Protein AF-A0A940QF67-F1 (afdb_monomer_lite)

pLDDT: mean 87.56, std 13.09, range [29.39, 97.88]

Sequence (108 aa):
AKMEVETRPISAYVARKCGYRFDNRKAVYGEEGSYCWDAVAAAYLLYPELFEDHWTACDISEEHLQDGSLMPCEQGTTLLNLPQAKDAAAFRQNLYESWLALDFAVKE

Structure (mmCIF, N/CA/C/O backbone):
data_AF-A0A940QF67-F1
#
_entry.id   AF-A0A940QF67-F1
#
loop_
_atom_site.group_PDB
_atom_site.id
_atom_site.type_symbol
_atom_site.label_atom_id
_atom_site.label_alt_id
_atom_site.label_comp_id
_atom_site.label_asym_id
_atom_site.label_entity_id
_atom_site.label_seq_id
_atom_site.pdbx_PDB_ins_code
_atom_site.Cartn_x
_atom_site.Cartn_y
_atom_site.Cartn_z
_atom_site.occupancy
_atom_site.B_iso_or_equiv
_atom_site.auth_seq_id
_atom_site.auth_comp_id
_atom_site.auth_asym_id
_atom_site.auth_atom_id
_atom_site.pdbx_PDB_model_num
ATOM 1 N N . ALA A 1 1 ? 22.075 2.684 -6.564 1.00 35.00 1 ALA A N 1
ATOM 2 C CA . ALA A 1 1 ? 22.182 1.877 -7.794 1.00 35.00 1 ALA A CA 1
ATOM 3 C C . ALA A 1 1 ? 21.438 2.615 -8.897 1.00 35.00 1 ALA A C 1
ATOM 5 O O . ALA A 1 1 ? 20.335 3.077 -8.637 1.00 35.00 1 ALA A O 1
ATOM 6 N N . LYS A 1 2 ? 22.047 2.823 -10.072 1.00 29.39 2 LYS A N 1
ATOM 7 C CA . LYS A 1 2 ? 21.311 3.357 -11.226 1.00 29.39 2 LYS A CA 1
ATOM 8 C C . LYS A 1 2 ? 20.299 2.288 -11.625 1.00 29.39 2 LYS A C 1
ATOM 10 O O . LYS A 1 2 ? 20.709 1.174 -11.921 1.00 29.39 2 LYS A O 1
ATOM 15 N N . MET A 1 3 ? 19.015 2.613 -11.538 1.00 37.00 3 MET A N 1
ATOM 16 C CA . MET A 1 3 ? 17.939 1.758 -12.023 1.00 37.00 3 MET A CA 1
ATOM 17 C C . MET A 1 3 ? 18.203 1.545 -13.517 1.00 37.00 3 MET A C 1
ATOM 19 O O . MET A 1 3 ? 18.162 2.510 -14.284 1.00 37.00 3 MET A O 1
ATOM 23 N N . GLU A 1 4 ? 18.600 0.335 -13.916 1.00 43.16 4 GLU A N 1
ATOM 24 C CA . GLU A 1 4 ? 18.605 -0.031 -15.330 1.00 43.16 4 GLU A CA 1
ATOM 25 C C . GLU A 1 4 ? 17.184 0.215 -15.827 1.00 43.16 4 GLU A C 1
ATOM 27 O O . GLU A 1 4 ? 16.224 -0.312 -15.264 1.00 43.16 4 GLU A O 1
ATOM 32 N N . VAL A 1 5 ? 17.032 1.116 -16.797 1.00 51.75 5 VAL A N 1
ATOM 33 C CA . VAL A 1 5 ? 15.721 1.404 -17.371 1.00 51.75 5 VAL A CA 1
ATOM 34 C C . VAL A 1 5 ? 15.324 0.159 -18.146 1.00 51.75 5 VAL A C 1
ATOM 36 O O . VAL A 1 5 ? 15.752 -0.048 -19.280 1.00 51.75 5 VAL A O 1
ATOM 39 N N . GLU A 1 6 ? 14.557 -0.699 -17.486 1.00 55.78 6 GLU A N 1
ATOM 40 C CA . GLU A 1 6 ? 13.965 -1.881 -18.080 1.00 55.78 6 GLU A CA 1
ATOM 41 C C . GLU A 1 6 ? 13.169 -1.440 -19.314 1.00 55.78 6 GLU A C 1
ATOM 43 O O . GLU A 1 6 ? 12.257 -0.616 -19.232 1.00 55.78 6 GLU A O 1
ATOM 48 N N . THR A 1 7 ? 13.549 -1.949 -20.484 1.00 67.75 7 THR A N 1
ATOM 49 C CA . THR A 1 7 ? 13.110 -1.463 -21.804 1.00 67.75 7 THR A CA 1
ATOM 50 C C . THR A 1 7 ? 11.668 -1.834 -22.157 1.00 67.75 7 THR A C 1
ATOM 52 O O . THR A 1 7 ? 11.232 -1.638 -23.293 1.00 67.75 7 THR A O 1
ATOM 55 N N . ARG A 1 8 ? 10.905 -2.379 -21.203 1.00 79.75 8 ARG A N 1
ATOM 56 C CA . ARG A 1 8 ? 9.519 -2.789 -21.427 1.00 79.75 8 ARG A CA 1
ATOM 57 C C . ARG A 1 8 ? 8.613 -1.553 -21.529 1.00 79.75 8 ARG A C 1
ATOM 59 O O . ARG A 1 8 ? 8.722 -0.648 -20.695 1.00 79.75 8 ARG A O 1
ATOM 66 N N . PRO A 1 9 ? 7.674 -1.510 -22.495 1.00 88.69 9 PRO A N 1
ATOM 67 C CA . PRO A 1 9 ? 6.801 -0.352 -22.684 1.00 88.69 9 PRO A CA 1
ATOM 68 C C . PRO A 1 9 ? 5.986 0.020 -21.437 1.00 88.69 9 PRO A C 1
ATOM 70 O O . PRO A 1 9 ? 5.784 1.206 -21.170 1.00 88.69 9 PRO A O 1
ATOM 73 N N . ILE A 1 10 ? 5.569 -0.968 -20.634 1.00 90.12 10 ILE A N 1
ATOM 74 C CA . ILE A 1 10 ? 4.863 -0.720 -19.370 1.00 90.12 10 ILE A CA 1
ATOM 75 C C . ILE A 1 10 ? 5.746 -0.019 -18.329 1.00 90.12 10 ILE A C 1
ATOM 77 O O . ILE A 1 10 ? 5.289 0.927 -17.690 1.00 90.12 10 ILE A O 1
ATOM 81 N N . SER A 1 11 ? 7.019 -0.404 -18.201 1.00 88.00 11 SER A N 1
ATOM 82 C CA . SER A 1 11 ? 7.963 0.217 -17.262 1.00 88.00 11 SER A CA 1
ATOM 83 C C . SER A 1 11 ? 8.168 1.692 -17.605 1.00 88.00 11 SER A C 1
ATOM 85 O O . SER A 1 11 ? 8.052 2.561 -16.738 1.00 88.00 11 SER A O 1
ATOM 87 N N . ALA A 1 12 ? 8.367 1.994 -18.892 1.00 88.44 12 ALA A N 1
ATOM 88 C CA . ALA A 1 12 ? 8.465 3.366 -19.384 1.00 88.44 12 ALA A CA 1
ATOM 89 C C . ALA A 1 12 ? 7.161 4.155 -19.172 1.00 88.44 12 ALA A C 1
ATOM 91 O O . ALA A 1 12 ? 7.194 5.326 -18.786 1.00 88.44 12 ALA A O 1
ATOM 92 N N . TYR A 1 13 ? 6.004 3.521 -19.386 1.00 89.94 13 TYR A N 1
ATOM 93 C CA . TYR A 1 13 ? 4.702 4.141 -19.159 1.00 89.94 13 TYR A CA 1
ATOM 94 C C . TYR A 1 13 ? 4.499 4.525 -17.688 1.00 89.94 13 TYR A C 1
ATOM 96 O O . TYR A 1 13 ? 4.160 5.678 -17.405 1.00 89.94 13 TYR A O 1
ATOM 104 N N . VAL A 1 14 ? 4.746 3.597 -16.759 1.00 89.38 14 VAL A N 1
ATOM 105 C CA . VAL A 1 14 ? 4.627 3.838 -15.314 1.00 89.38 14 VAL A CA 1
ATOM 106 C C . VAL A 1 14 ? 5.621 4.908 -14.869 1.00 89.38 14 VAL A C 1
ATOM 108 O O . VAL A 1 14 ? 5.219 5.856 -14.195 1.00 89.38 14 VAL A O 1
ATOM 111 N N . ALA A 1 15 ? 6.882 4.838 -15.306 1.00 89.38 15 ALA A N 1
ATOM 112 C CA . ALA A 1 15 ? 7.884 5.858 -14.999 1.00 89.38 15 ALA A CA 1
ATOM 113 C C . ALA A 1 15 ? 7.458 7.249 -15.499 1.00 89.38 15 ALA A C 1
ATOM 115 O O . ALA A 1 15 ? 7.517 8.220 -14.749 1.00 89.38 15 ALA A O 1
ATOM 116 N N . ARG A 1 16 ? 6.941 7.356 -16.729 1.00 91.25 16 ARG A N 1
ATOM 117 C CA . ARG A 1 16 ? 6.445 8.625 -17.284 1.00 91.25 16 ARG A CA 1
ATOM 118 C C . ARG A 1 16 ? 5.237 9.166 -16.517 1.00 91.25 16 ARG A C 1
ATOM 120 O O . ARG A 1 16 ? 5.126 10.373 -16.327 1.00 91.25 16 ARG A O 1
ATOM 127 N N . LYS A 1 17 ? 4.302 8.300 -16.118 1.00 90.88 17 LYS A N 1
ATOM 128 C CA . LYS A 1 17 ? 3.056 8.713 -15.452 1.00 90.88 17 LYS A CA 1
ATOM 129 C C . LYS A 1 17 ? 3.230 8.989 -13.962 1.00 90.88 17 LYS A C 1
ATOM 131 O O . LYS A 1 17 ? 2.515 9.835 -13.438 1.00 90.88 17 LYS A O 1
ATOM 136 N N . CYS A 1 18 ? 4.158 8.309 -13.297 1.00 90.75 18 CYS A N 1
ATOM 137 C CA . CYS A 1 18 ? 4.298 8.352 -11.842 1.00 90.75 18 CYS A CA 1
ATOM 138 C C . CYS A 1 18 ? 5.635 8.929 -11.364 1.00 90.75 18 CYS A C 1
ATOM 140 O O . CYS A 1 18 ? 5.733 9.272 -10.191 1.00 90.75 18 CYS A O 1
ATOM 142 N N . GLY A 1 19 ? 6.644 9.073 -12.232 1.00 90.44 19 GLY A N 1
ATOM 143 C CA . GLY A 1 19 ? 8.000 9.499 -11.858 1.00 90.44 19 GLY A CA 1
ATOM 144 C C . GLY A 1 19 ? 8.033 10.823 -11.098 1.00 90.44 19 GLY A C 1
ATOM 145 O O . GLY A 1 19 ? 8.647 10.902 -10.040 1.00 90.44 19 GLY A O 1
ATOM 146 N N . TYR A 1 20 ? 7.242 11.807 -11.537 1.00 91.69 20 TYR A N 1
ATOM 147 C CA . TYR A 1 20 ? 7.135 13.106 -10.863 1.00 91.69 20 TYR A CA 1
ATOM 148 C C . TYR A 1 20 ? 6.709 12.998 -9.383 1.00 91.69 20 TYR A C 1
ATOM 150 O O . TYR A 1 20 ? 7.018 13.876 -8.581 1.00 91.69 20 TYR A O 1
ATOM 158 N N . ARG A 1 21 ? 5.990 11.930 -8.992 1.00 92.06 21 ARG A N 1
ATOM 159 C CA . ARG A 1 21 ? 5.583 11.709 -7.596 1.00 92.06 21 ARG A CA 1
ATOM 160 C C . ARG A 1 21 ? 6.776 11.374 -6.708 1.00 92.06 21 ARG A C 1
ATOM 162 O O . ARG A 1 2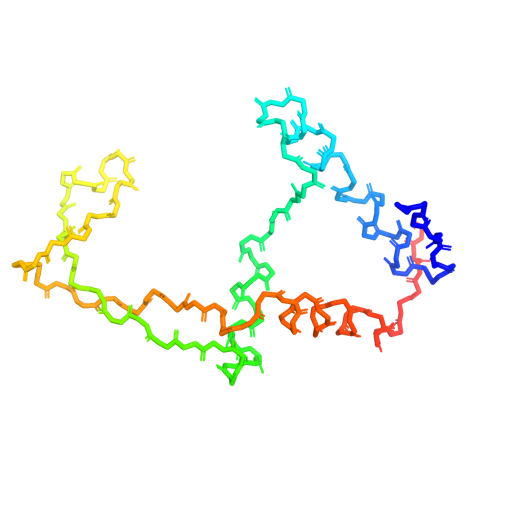1 ? 6.751 11.737 -5.539 1.00 92.06 21 ARG A O 1
ATOM 169 N N . PHE A 1 22 ? 7.797 10.703 -7.241 1.00 90.31 22 PHE A N 1
ATOM 170 C CA . PHE A 1 22 ? 9.044 10.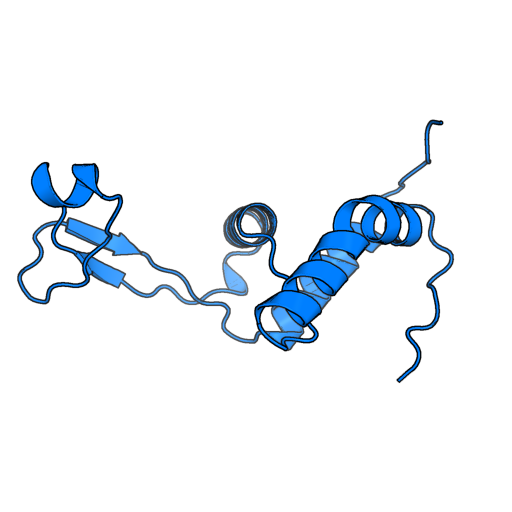440 -6.520 1.00 90.31 22 PHE A CA 1
ATOM 171 C C . PHE A 1 22 ? 9.821 11.742 -6.324 1.00 90.31 22 PHE A C 1
ATOM 173 O O . PHE A 1 22 ? 10.200 12.058 -5.198 1.00 90.31 22 PHE A O 1
ATOM 180 N N . ASP A 1 23 ? 9.953 12.541 -7.386 1.00 91.06 23 ASP A N 1
ATOM 181 C CA . ASP A 1 23 ? 10.640 13.836 -7.334 1.00 91.06 23 ASP A CA 1
ATOM 182 C C . ASP A 1 23 ? 9.983 14.782 -6.317 1.00 91.06 23 ASP A C 1
ATOM 184 O O . ASP A 1 23 ? 10.655 15.329 -5.442 1.00 91.06 23 ASP A O 1
ATOM 188 N N . ASN A 1 24 ? 8.652 14.914 -6.369 1.00 91.94 24 ASN A N 1
ATOM 189 C CA . ASN A 1 24 ? 7.899 15.755 -5.439 1.00 91.94 24 ASN A CA 1
ATOM 190 C C . ASN A 1 24 ? 8.056 15.293 -3.989 1.00 91.94 24 ASN A C 1
ATOM 192 O O . ASN A 1 24 ? 8.238 16.113 -3.091 1.00 91.94 24 ASN A O 1
ATOM 196 N N . ARG A 1 25 ? 7.984 13.984 -3.734 1.00 91.25 25 ARG A N 1
ATOM 197 C CA . ARG A 1 25 ? 8.049 13.467 -2.366 1.00 91.25 25 ARG A CA 1
ATOM 198 C C . ARG A 1 25 ? 9.447 13.606 -1.775 1.00 91.25 25 ARG A C 1
ATOM 200 O O . ARG A 1 25 ? 9.569 13.974 -0.611 1.00 91.25 25 ARG A O 1
ATOM 207 N N . LYS A 1 26 ? 10.485 13.420 -2.590 1.00 92.44 26 LYS A N 1
ATOM 208 C CA . LYS A 1 26 ? 11.865 13.717 -2.205 1.00 92.44 26 LYS A CA 1
ATOM 209 C C . LYS A 1 26 ? 12.060 15.199 -1.901 1.00 92.44 26 LYS A C 1
ATOM 211 O O . LYS A 1 26 ? 12.678 15.531 -0.896 1.00 92.44 26 LYS A O 1
ATOM 216 N N . ALA A 1 27 ? 11.502 16.086 -2.725 1.00 92.81 27 ALA A N 1
ATOM 217 C CA . ALA A 1 27 ? 11.611 17.529 -2.524 1.00 92.81 27 ALA A CA 1
ATOM 218 C C . ALA A 1 27 ? 10.889 18.019 -1.255 1.00 92.81 27 ALA A C 1
ATOM 220 O O . ALA A 1 27 ? 11.396 18.907 -0.577 1.00 92.81 27 ALA A O 1
ATOM 221 N N . VAL A 1 28 ? 9.723 17.450 -0.932 1.00 92.88 28 VAL A N 1
ATOM 222 C CA . VAL A 1 28 ? 8.895 17.894 0.205 1.00 92.88 28 VAL A CA 1
ATOM 223 C C . VAL A 1 28 ? 9.262 17.186 1.512 1.00 92.88 28 VAL A C 1
ATOM 225 O O . VAL A 1 28 ? 9.282 17.822 2.562 1.00 92.88 28 VAL A O 1
ATOM 228 N N . TYR A 1 29 ? 9.559 15.885 1.462 1.00 91.00 29 TYR A N 1
ATOM 229 C CA . TYR A 1 29 ? 9.709 15.032 2.650 1.00 91.00 29 TYR A CA 1
ATOM 230 C C . TYR A 1 29 ? 11.091 14.373 2.776 1.00 91.00 29 TYR A C 1
ATOM 232 O O . TYR A 1 29 ? 11.364 13.728 3.783 1.00 91.00 29 TYR A O 1
ATOM 240 N N . GLY A 1 30 ? 11.975 14.506 1.779 1.00 91.31 30 GLY A N 1
ATOM 241 C CA . GLY A 1 30 ? 13.302 13.876 1.794 1.00 91.31 30 GLY A CA 1
ATOM 242 C C . GLY A 1 30 ? 13.294 12.358 1.575 1.00 91.31 30 GLY A C 1
ATOM 243 O O . GLY A 1 30 ? 14.320 11.709 1.763 1.00 91.31 30 GLY A O 1
ATOM 244 N N . GLU A 1 31 ? 12.160 11.778 1.178 1.00 89.00 31 GLU A N 1
ATOM 245 C CA . GLU A 1 31 ? 12.011 10.335 0.969 1.00 89.00 31 GLU A CA 1
ATOM 246 C C . GLU A 1 31 ? 12.296 9.926 -0.487 1.00 89.00 31 GLU A C 1
ATOM 248 O O . GLU A 1 31 ? 11.773 10.521 -1.425 1.00 89.00 31 GLU A O 1
ATOM 253 N N . GLU A 1 32 ? 13.071 8.854 -0.683 1.00 84.44 32 GLU A N 1
ATOM 254 C CA . GLU A 1 32 ? 13.454 8.330 -2.013 1.00 84.44 32 GLU A CA 1
ATOM 255 C C . GLU A 1 32 ? 12.362 7.470 -2.689 1.00 84.44 32 GLU A C 1
ATOM 257 O O . GLU A 1 32 ? 12.546 6.983 -3.803 1.00 84.44 32 GLU A O 1
ATOM 262 N N . GLY A 1 33 ? 11.230 7.235 -2.021 1.00 84.56 33 GLY A N 1
ATOM 263 C CA . GLY A 1 33 ? 10.159 6.357 -2.500 1.00 84.56 33 GLY A CA 1
ATOM 264 C C . GLY A 1 33 ? 8.838 7.087 -2.700 1.00 84.56 33 GLY A C 1
ATOM 265 O O . GLY A 1 33 ? 8.632 8.170 -2.169 1.00 84.56 33 GLY A O 1
ATOM 266 N N . SER A 1 34 ? 7.898 6.466 -3.405 1.00 88.38 34 SER A N 1
ATOM 267 C CA . SER A 1 34 ? 6.511 6.928 -3.509 1.00 88.38 34 SER A CA 1
ATOM 268 C C . SER A 1 34 ? 5.559 5.788 -3.149 1.00 88.38 34 SER A C 1
ATOM 270 O O . SER A 1 34 ? 5.945 4.620 -3.190 1.00 88.38 34 SER A O 1
ATOM 272 N N . TYR A 1 35 ? 4.318 6.120 -2.802 1.00 86.44 35 TYR A N 1
ATOM 273 C CA . TYR A 1 35 ? 3.254 5.146 -2.580 1.00 86.44 35 TYR A CA 1
ATOM 274 C C . TYR A 1 35 ? 2.062 5.449 -3.490 1.00 86.44 35 TYR A C 1
ATOM 276 O O . TYR A 1 35 ? 1.818 6.590 -3.888 1.00 86.44 35 TYR A O 1
ATOM 284 N N . CYS A 1 36 ? 1.300 4.409 -3.815 1.00 91.25 36 CYS A N 1
ATOM 285 C CA . CYS A 1 36 ? 0.021 4.524 -4.498 1.00 91.25 36 CYS A CA 1
ATOM 286 C C . CYS A 1 36 ? -0.992 3.686 -3.720 1.00 91.25 36 CYS A C 1
ATOM 288 O O . CYS A 1 36 ? -1.017 2.466 -3.873 1.00 91.25 36 CYS A O 1
ATOM 290 N N . TRP A 1 37 ? -1.781 4.333 -2.858 1.00 91.25 37 TRP A N 1
ATOM 291 C CA . TRP A 1 37 ? -2.733 3.637 -1.988 1.00 91.25 37 TRP A CA 1
ATOM 292 C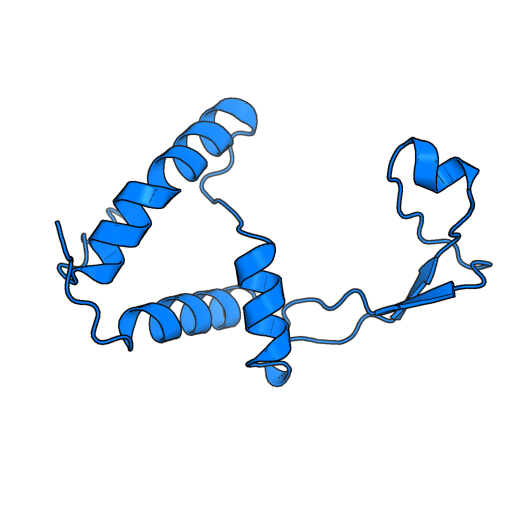 C . TRP A 1 37 ? -3.762 2.828 -2.782 1.00 91.25 37 TRP A C 1
ATOM 294 O O . TRP A 1 37 ? -4.056 1.703 -2.398 1.00 91.25 37 TRP A O 1
ATOM 304 N N . ASP A 1 38 ? -4.189 3.315 -3.948 1.00 93.62 38 ASP A N 1
ATOM 305 C CA . ASP A 1 38 ? -5.086 2.575 -4.845 1.00 93.62 38 ASP A CA 1
ATOM 306 C C . ASP A 1 38 ? -4.451 1.267 -5.345 1.00 93.62 38 ASP A C 1
ATOM 308 O O . ASP A 1 38 ? -5.113 0.233 -5.422 1.00 93.62 38 ASP A O 1
ATOM 312 N N . ALA A 1 39 ? -3.147 1.283 -5.647 1.00 92.44 39 ALA A N 1
ATOM 313 C CA . ALA A 1 39 ? -2.425 0.081 -6.060 1.00 92.44 39 ALA A CA 1
ATOM 314 C C . ALA A 1 39 ? -2.246 -0.904 -4.895 1.00 92.44 39 ALA A C 1
ATOM 316 O O . ALA A 1 39 ? -2.343 -2.112 -5.098 1.00 92.44 39 ALA A O 1
ATOM 317 N N . VAL A 1 40 ? -2.019 -0.399 -3.677 1.00 94.00 40 VAL A N 1
ATOM 318 C CA . VAL A 1 40 ? -1.958 -1.224 -2.458 1.00 94.00 40 VAL A CA 1
ATOM 319 C C . VAL A 1 40 ? -3.318 -1.871 -2.182 1.00 94.00 40 VAL A C 1
ATOM 321 O O . VAL A 1 40 ? -3.374 -3.074 -1.945 1.00 94.00 40 VAL A O 1
ATOM 324 N N . ALA A 1 41 ? -4.413 -1.112 -2.282 1.00 94.88 41 ALA A N 1
ATOM 325 C CA . ALA A 1 41 ? -5.770 -1.620 -2.091 1.00 94.88 41 ALA A CA 1
ATOM 326 C C . ALA A 1 41 ? -6.137 -2.690 -3.132 1.00 94.88 41 ALA A C 1
ATOM 328 O O . ALA A 1 41 ? -6.663 -3.743 -2.777 1.00 94.88 41 ALA A O 1
ATOM 329 N N . ALA A 1 42 ? -5.803 -2.469 -4.408 1.00 94.69 42 ALA A N 1
ATOM 330 C CA . ALA A 1 42 ? -5.994 -3.475 -5.451 1.00 94.69 42 ALA A CA 1
ATOM 331 C C . ALA A 1 42 ? -5.174 -4.748 -5.178 1.00 94.69 42 ALA A C 1
ATOM 333 O O . ALA A 1 42 ? -5.689 -5.855 -5.319 1.00 94.69 42 ALA A O 1
ATOM 334 N N . ALA A 1 43 ? -3.920 -4.604 -4.743 1.00 95.12 43 ALA A N 1
ATOM 335 C CA . ALA A 1 43 ? -3.073 -5.739 -4.397 1.00 95.12 43 ALA A CA 1
ATOM 336 C C . ALA A 1 43 ? -3.605 -6.525 -3.189 1.00 95.12 43 ALA A C 1
ATOM 338 O O . ALA A 1 43 ? -3.537 -7.746 -3.209 1.00 95.12 43 ALA A O 1
ATOM 339 N N . TYR A 1 44 ? -4.177 -5.860 -2.183 1.00 95.75 44 TYR A N 1
ATOM 340 C CA . TYR A 1 44 ? -4.827 -6.531 -1.053 1.00 95.75 44 TYR A CA 1
ATOM 341 C C . TYR A 1 44 ? -6.017 -7.394 -1.493 1.00 95.75 44 TYR A C 1
ATOM 343 O O . TYR A 1 44 ? -6.178 -8.513 -1.016 1.00 95.75 44 TYR A O 1
ATOM 351 N N . LEU A 1 45 ? -6.821 -6.909 -2.444 1.00 95.38 45 LEU A N 1
ATOM 352 C CA . LEU A 1 45 ? -7.955 -7.669 -2.979 1.00 95.38 45 LEU A CA 1
ATOM 353 C C . LEU A 1 45 ? -7.522 -8.864 -3.842 1.00 95.38 45 LEU A C 1
ATOM 355 O O . LEU A 1 45 ? -8.201 -9.888 -3.844 1.00 95.38 45 LEU A O 1
ATOM 359 N N . LEU A 1 46 ? -6.430 -8.724 -4.599 1.00 95.75 46 LEU A N 1
ATOM 360 C CA . LEU A 1 46 ? -5.953 -9.749 -5.536 1.00 95.75 46 LEU A CA 1
ATOM 361 C C . LEU A 1 46 ? -5.030 -10.787 -4.888 1.00 95.75 46 LEU A C 1
ATOM 363 O O . LEU A 1 46 ? -5.040 -11.941 -5.305 1.00 95.75 46 LEU A O 1
ATOM 367 N N . TYR A 1 47 ? -4.249 -10.371 -3.892 1.00 96.38 47 TYR A N 1
ATOM 368 C CA . TYR A 1 47 ? -3.203 -11.162 -3.245 1.00 96.38 47 TYR A CA 1
ATOM 369 C C . TYR A 1 47 ? -3.278 -11.024 -1.712 1.00 96.38 47 TYR A C 1
ATOM 371 O O . TYR A 1 47 ? -2.316 -10.562 -1.081 1.00 96.38 47 TYR A O 1
ATOM 379 N N . PRO A 1 48 ? -4.418 -11.369 -1.079 1.00 96.19 48 PRO A N 1
A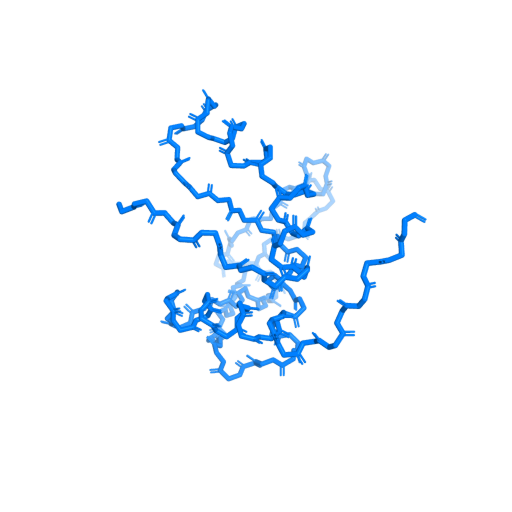TOM 380 C CA . PRO A 1 48 ? -4.604 -11.204 0.364 1.00 96.19 48 PRO A CA 1
ATOM 381 C C . PRO A 1 48 ? -3.566 -11.979 1.191 1.00 96.19 48 PRO A C 1
ATOM 383 O O . PRO A 1 48 ? -3.246 -11.592 2.311 1.00 96.19 48 PRO A O 1
ATOM 386 N N . GLU A 1 49 ? -2.968 -13.039 0.644 1.00 97.25 49 GLU A N 1
ATOM 387 C CA . GLU A 1 49 ? -1.907 -13.816 1.283 1.00 97.25 49 GLU A CA 1
ATOM 388 C C . GLU A 1 49 ? -0.638 -13.005 1.587 1.00 97.25 49 GLU A C 1
ATOM 390 O O . GLU A 1 49 ? 0.099 -13.358 2.515 1.00 97.25 49 GLU A O 1
ATOM 395 N N . LEU A 1 50 ? -0.400 -11.899 0.873 1.00 97.62 50 LEU A N 1
ATOM 396 C CA . LEU A 1 50 ? 0.725 -10.990 1.120 1.00 97.62 50 LEU A CA 1
ATOM 397 C C . LEU A 1 50 ? 0.502 -10.072 2.330 1.00 97.62 50 LEU A C 1
ATOM 399 O O . LEU A 1 50 ? 1.434 -9.391 2.768 1.00 97.62 50 LEU A O 1
ATOM 403 N N . PHE A 1 51 ? -0.710 -10.063 2.879 1.00 97.88 51 PHE A N 1
ATOM 404 C CA . PHE A 1 51 ? -1.118 -9.177 3.956 1.00 97.88 51 PHE A CA 1
ATOM 405 C C . PHE A 1 51 ? -1.473 -9.954 5.217 1.00 97.88 51 PHE A C 1
ATOM 407 O O . PHE A 1 51 ? -1.869 -11.124 5.180 1.00 97.88 51 PHE A O 1
ATOM 414 N N . GLU A 1 52 ? -1.287 -9.297 6.351 1.00 97.81 52 GLU A N 1
ATOM 415 C CA . GLU A 1 52 ? -1.820 -9.711 7.639 1.00 97.81 52 GLU A CA 1
ATOM 416 C C . GLU A 1 52 ? -2.923 -8.750 8.073 1.00 97.81 52 GLU A C 1
ATOM 418 O O . GLU A 1 52 ? -2.801 -7.530 7.933 1.00 97.81 52 GLU A O 1
ATOM 423 N N . ASP A 1 53 ? -4.014 -9.324 8.576 1.00 96.88 53 ASP A N 1
ATOM 424 C CA . ASP A 1 53 ? -5.116 -8.555 9.135 1.00 96.88 53 ASP A CA 1
ATOM 425 C C . ASP A 1 53 ? -4.674 -7.876 10.427 1.00 96.88 53 ASP A C 1
ATOM 427 O O . ASP A 1 53 ? -4.031 -8.485 11.285 1.00 96.88 53 ASP A O 1
ATOM 431 N N . HIS A 1 54 ? -5.096 -6.628 10.600 1.00 95.44 54 HIS A N 1
ATOM 432 C CA . HIS A 1 54 ? -4.875 -5.881 11.830 1.00 95.44 54 HIS A CA 1
ATOM 433 C C . HIS A 1 54 ? -6.177 -5.199 12.250 1.00 95.44 54 HIS A C 1
ATOM 435 O O . HIS A 1 54 ? -6.461 -4.039 11.926 1.00 95.44 54 HIS A O 1
ATOM 441 N N . TRP A 1 55 ? -7.003 -5.966 12.959 1.00 95.12 55 TRP A N 1
ATOM 442 C CA . TRP A 1 55 ? -8.285 -5.504 13.474 1.00 95.12 55 TRP A CA 1
ATOM 443 C C . TRP A 1 55 ? -8.080 -4.435 14.543 1.00 95.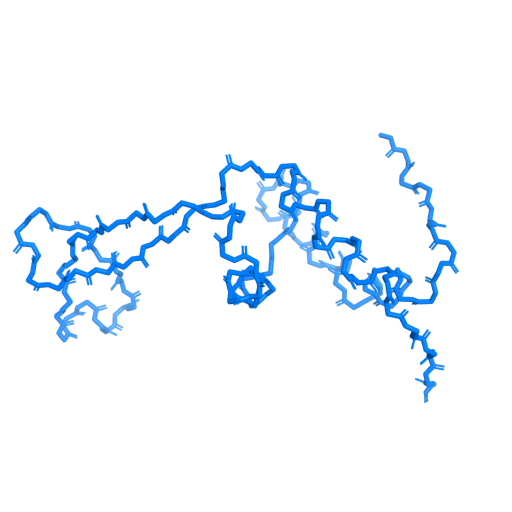12 55 TRP A C 1
ATOM 445 O O . TRP A 1 55 ? -7.489 -4.680 15.591 1.00 95.12 55 TRP A O 1
ATOM 455 N N . THR A 1 56 ? -8.581 -3.241 14.257 1.00 94.62 56 THR A N 1
ATOM 456 C CA . THR A 1 56 ? -8.397 -2.043 15.067 1.00 94.62 56 THR A CA 1
ATOM 457 C C . THR A 1 56 ? -9.763 -1.509 15.460 1.00 94.62 56 THR A C 1
ATOM 459 O O . THR A 1 56 ? -10.611 -1.266 14.599 1.00 94.62 56 THR A O 1
ATOM 462 N N . ALA A 1 57 ? -9.991 -1.354 16.764 1.00 95.38 57 ALA A N 1
ATOM 463 C CA . ALA A 1 57 ? -11.159 -0.642 17.254 1.00 95.38 57 ALA A CA 1
ATOM 464 C C . ALA A 1 57 ? -10.969 0.852 16.974 1.00 95.38 57 ALA A C 1
ATOM 466 O O . ALA A 1 57 ? -9.922 1.429 17.284 1.00 95.38 57 ALA A O 1
ATOM 467 N N . CYS A 1 58 ? -11.967 1.462 16.350 1.00 93.25 58 CYS A N 1
ATOM 468 C CA . CYS A 1 58 ? -11.965 2.866 15.984 1.00 93.25 58 CYS A CA 1
ATOM 469 C C . CYS A 1 58 ? -13.198 3.556 16.557 1.00 93.25 58 CYS A C 1
ATOM 471 O O . CYS A 1 58 ? -14.291 2.978 16.609 1.00 93.25 58 CYS A O 1
ATOM 473 N N . ASP A 1 59 ? -13.009 4.808 16.957 1.00 90.50 59 ASP A N 1
ATOM 474 C CA . ASP A 1 59 ? -14.122 5.717 17.180 1.00 90.50 59 ASP A CA 1
ATOM 475 C C . ASP A 1 59 ? -14.450 6.421 15.860 1.00 90.50 59 ASP A C 1
ATOM 477 O O . ASP A 1 59 ? -13.597 7.078 15.260 1.00 90.50 59 ASP A O 1
ATOM 481 N N . ILE A 1 60 ? -15.673 6.216 15.374 1.00 88.00 60 ILE A N 1
ATOM 482 C CA . ILE A 1 60 ? -16.179 6.825 14.145 1.00 88.00 60 ILE A CA 1
ATOM 483 C C . ILE A 1 60 ? -17.423 7.611 14.531 1.00 88.00 60 ILE A C 1
ATOM 485 O O . ILE A 1 60 ? -18.487 7.041 14.772 1.00 88.00 60 ILE A O 1
ATOM 489 N N . SER A 1 61 ? -17.271 8.928 14.582 1.00 87.56 61 SER A N 1
ATOM 490 C CA . SER A 1 61 ? -18.320 9.871 14.952 1.00 87.56 61 SER A CA 1
ATOM 491 C C . SER A 1 61 ? -18.501 10.917 13.855 1.00 87.56 61 SER A C 1
ATOM 493 O O . SER A 1 61 ? -17.601 11.157 13.048 1.00 87.56 61 SER A O 1
ATOM 495 N N . GLU A 1 62 ? -19.664 11.571 13.823 1.00 90.81 62 GLU A N 1
ATOM 496 C CA . GLU A 1 62 ? -19.899 12.689 12.899 1.00 90.81 62 GLU A CA 1
ATOM 497 C C . GLU A 1 62 ? -18.870 13.813 13.076 1.00 90.81 62 GLU A C 1
ATOM 499 O O . GLU A 1 62 ? -18.537 14.481 12.103 1.00 90.81 62 GLU A O 1
ATOM 504 N N . GLU A 1 63 ? -18.342 14.002 14.288 1.00 89.56 63 GLU A N 1
ATOM 505 C CA . GLU A 1 63 ? -17.295 14.982 14.581 1.00 89.56 63 GLU A CA 1
ATOM 506 C C . GLU A 1 63 ? -15.984 14.637 13.861 1.00 89.56 63 GLU A C 1
ATOM 508 O O . GLU A 1 63 ? -15.454 15.468 13.129 1.00 89.56 63 GLU A O 1
ATOM 513 N N . HIS A 1 64 ? -15.502 13.396 13.972 1.00 87.88 64 HIS A N 1
ATOM 514 C CA . HIS A 1 64 ? -14.273 12.947 13.296 1.00 87.88 64 HIS A CA 1
ATOM 515 C C . HIS A 1 64 ? -14.416 12.891 11.768 1.00 87.88 64 HIS A C 1
ATOM 517 O O . HIS A 1 64 ? -13.459 13.090 11.022 1.00 87.88 64 HIS A O 1
ATOM 523 N N . LEU A 1 65 ? -15.634 12.694 11.259 1.00 87.94 65 LEU A N 1
ATOM 524 C CA . LEU A 1 65 ? -15.886 12.757 9.819 1.00 87.94 65 LEU A CA 1
ATOM 525 C C . LEU A 1 65 ? -15.758 14.178 9.242 1.00 87.94 65 LEU A C 1
ATOM 527 O O . LEU A 1 65 ? -15.567 14.309 8.033 1.00 87.94 65 LEU A O 1
ATOM 531 N N . GLN A 1 66 ? -15.838 15.234 10.061 1.00 93.19 66 GLN A N 1
ATOM 532 C CA . GLN A 1 66 ? -15.707 16.619 9.584 1.00 93.19 66 GLN A CA 1
ATOM 533 C C . GLN A 1 66 ? -14.273 16.984 9.191 1.00 93.19 66 GLN A C 1
ATOM 535 O O . GLN A 1 66 ? -14.087 17.801 8.288 1.00 93.19 66 GLN A O 1
ATOM 540 N N . ASP A 1 67 ? -13.270 16.388 9.838 1.00 92.56 67 ASP A N 1
ATOM 541 C CA . ASP A 1 67 ? -11.853 16.596 9.516 1.00 92.56 67 ASP A CA 1
ATOM 542 C C . ASP A 1 67 ? -11.210 15.399 8.794 1.00 92.56 67 ASP A C 1
ATOM 544 O O . ASP A 1 67 ? -10.074 15.492 8.323 1.00 92.56 67 ASP A O 1
ATOM 548 N N . GLY A 1 68 ? -11.958 14.303 8.638 1.00 88.62 68 GLY A N 1
ATOM 549 C CA . GLY A 1 68 ? -11.507 13.090 7.963 1.00 88.62 68 GLY A CA 1
ATOM 550 C C . GLY A 1 68 ? -10.575 12.232 8.817 1.00 88.62 68 GLY A C 1
ATOM 551 O O . GLY A 1 68 ? -9.829 11.417 8.268 1.00 88.62 68 GLY A O 1
ATOM 552 N N . SER A 1 69 ? -10.584 12.413 10.138 1.00 87.88 69 SER A N 1
ATOM 553 C CA . SER A 1 69 ? -9.798 11.597 11.055 1.00 87.88 69 SER A CA 1
ATOM 554 C C . SER A 1 69 ? -10.377 10.189 11.207 1.00 87.88 69 SER A C 1
ATOM 556 O O . SER A 1 69 ? -11.586 9.963 11.262 1.00 87.88 69 SER A O 1
ATOM 558 N N . LEU A 1 70 ? -9.470 9.215 11.289 1.00 87.62 70 LEU A N 1
ATOM 559 C CA . LEU A 1 70 ? -9.775 7.858 11.718 1.00 87.62 70 LEU A CA 1
ATOM 560 C C . LEU A 1 70 ? -8.973 7.593 12.986 1.00 87.62 70 LEU A C 1
ATOM 562 O O . LEU A 1 70 ? -7.746 7.512 12.931 1.00 87.62 70 LEU A O 1
ATOM 566 N N . MET A 1 71 ? -9.665 7.483 14.116 1.00 85.56 71 MET A N 1
ATOM 567 C CA . MET A 1 71 ? -9.034 7.443 15.432 1.00 85.56 71 MET A CA 1
ATOM 568 C C . MET A 1 71 ? -9.079 6.024 16.006 1.00 85.56 71 MET A C 1
ATOM 570 O O . MET A 1 71 ? -10.156 5.561 16.393 1.00 85.56 71 MET A O 1
ATOM 574 N N . PRO A 1 72 ? -7.937 5.311 16.089 1.00 90.94 72 PRO A N 1
ATOM 575 C CA . PRO A 1 72 ? -7.836 4.112 16.907 1.00 90.94 72 PRO A CA 1
ATOM 576 C C . PRO A 1 72 ? -8.217 4.438 18.353 1.00 90.94 72 PRO A C 1
ATOM 578 O O . PRO A 1 72 ? -7.675 5.366 18.953 1.00 90.94 72 PRO A O 1
ATOM 581 N N . CYS A 1 73 ? -9.156 3.681 18.902 1.00 89.19 73 CYS A N 1
ATOM 582 C CA . CYS A 1 73 ? -9.687 3.885 20.240 1.00 89.19 73 CYS A CA 1
ATOM 583 C C . CYS A 1 73 ? -9.993 2.520 20.849 1.00 89.19 73 CYS A C 1
ATOM 585 O O . CYS A 1 73 ? -10.760 1.749 20.275 1.00 89.19 73 CYS A O 1
ATOM 587 N N . GLU A 1 74 ? -9.419 2.214 22.015 1.00 84.75 74 GLU A N 1
ATOM 588 C CA . GLU A 1 74 ? -9.638 0.925 22.691 1.00 84.75 74 GLU A CA 1
ATOM 589 C C . GLU A 1 74 ? -11.118 0.681 23.018 1.00 84.75 74 GLU A C 1
ATOM 591 O O . GLU A 1 74 ? -11.576 -0.459 23.017 1.00 84.75 74 GLU A O 1
ATOM 596 N N . GLN A 1 75 ? -11.875 1.752 23.271 1.00 86.12 75 GLN A N 1
ATOM 597 C CA . GLN A 1 75 ? -13.314 1.720 23.534 1.00 86.12 75 GLN A CA 1
ATOM 598 C C . GLN A 1 75 ? -14.154 1.995 22.274 1.00 86.12 75 GLN A C 1
ATOM 600 O O . GLN A 1 75 ? -15.366 2.192 22.371 1.00 86.12 75 GLN A O 1
ATOM 605 N N . GLY A 1 76 ? -13.523 2.018 21.096 1.00 86.56 76 GLY A N 1
ATOM 606 C CA . GLY A 1 76 ? -14.193 2.206 19.817 1.00 86.56 76 GLY A CA 1
ATOM 607 C C . GLY A 1 76 ? -15.242 1.123 19.571 1.00 86.56 76 GLY A C 1
ATOM 608 O O . GLY A 1 76 ? -15.022 -0.059 19.831 1.00 86.56 76 GLY A O 1
ATOM 609 N N . THR A 1 77 ? -16.404 1.525 19.063 1.00 86.94 77 THR A N 1
ATOM 610 C CA . THR A 1 77 ? -17.525 0.605 18.799 1.00 86.94 77 THR A CA 1
ATOM 611 C C . THR A 1 77 ? -17.481 0.002 17.399 1.00 86.94 77 THR A C 1
ATOM 613 O O . THR A 1 77 ? -18.185 -0.971 17.127 1.00 86.94 77 THR A O 1
ATOM 616 N N . THR A 1 78 ? -16.643 0.549 16.514 1.00 91.62 78 THR A N 1
ATOM 617 C CA . THR A 1 78 ? -16.463 0.049 15.152 1.00 91.62 78 THR A CA 1
ATOM 618 C C . THR A 1 78 ? -15.131 -0.673 15.035 1.00 91.62 78 THR A C 1
ATOM 620 O O . THR A 1 78 ? -14.086 -0.112 15.349 1.00 91.62 78 THR A O 1
ATOM 623 N N . LEU A 1 79 ? -15.162 -1.914 14.552 1.00 94.56 79 LEU A N 1
ATOM 624 C CA . LEU A 1 79 ? -13.959 -2.694 14.292 1.00 94.56 79 LEU A CA 1
ATOM 625 C C . LEU A 1 79 ? -13.620 -2.632 12.801 1.00 94.56 79 LEU A C 1
ATOM 627 O O . LEU A 1 79 ? -14.412 -3.069 11.965 1.00 94.56 79 LEU A O 1
ATOM 631 N N . LEU A 1 80 ? -12.444 -2.104 12.472 1.00 94.19 80 LEU A N 1
ATOM 632 C CA . LEU A 1 80 ? -11.941 -2.023 11.102 1.00 94.19 80 LEU A CA 1
ATOM 633 C C . LEU A 1 80 ? -10.740 -2.944 10.921 1.00 94.19 80 LEU A C 1
ATOM 635 O O . LEU A 1 80 ? -9.877 -3.016 11.793 1.00 94.19 80 LEU A O 1
ATOM 639 N N . ASN A 1 81 ? -10.647 -3.612 9.774 1.00 94.50 81 ASN A N 1
ATOM 640 C CA . ASN A 1 81 ? -9.403 -4.264 9.380 1.00 94.50 81 ASN A CA 1
ATOM 641 C C . ASN A 1 81 ? -8.492 -3.234 8.707 1.00 94.50 81 ASN A C 1
ATOM 643 O O . ASN A 1 81 ? -8.868 -2.667 7.679 1.00 94.50 81 ASN A O 1
ATOM 647 N N . LEU A 1 82 ? -7.309 -3.006 9.277 1.00 94.00 82 LEU A N 1
ATOM 648 C CA . LEU A 1 82 ? -6.275 -2.122 8.738 1.00 94.00 82 LEU A CA 1
ATOM 649 C C . LEU A 1 82 ? -5.071 -2.962 8.274 1.00 94.00 82 LEU A C 1
ATOM 651 O O . LEU A 1 82 ? -4.038 -2.961 8.943 1.00 94.00 82 LEU A O 1
ATOM 655 N N . PRO A 1 83 ? -5.199 -3.721 7.171 1.00 95.06 83 PRO A N 1
ATOM 656 C CA . PRO A 1 83 ? -4.233 -4.749 6.808 1.00 95.06 83 PRO A CA 1
ATOM 657 C C . PRO A 1 83 ? -2.845 -4.171 6.534 1.00 95.06 83 PRO A C 1
ATOM 659 O O . PRO A 1 83 ? -2.696 -3.086 5.965 1.00 95.06 83 PRO A O 1
ATOM 662 N N . GLN A 1 84 ? -1.819 -4.939 6.894 1.00 95.75 84 GLN A N 1
ATOM 663 C CA . GLN A 1 84 ? -0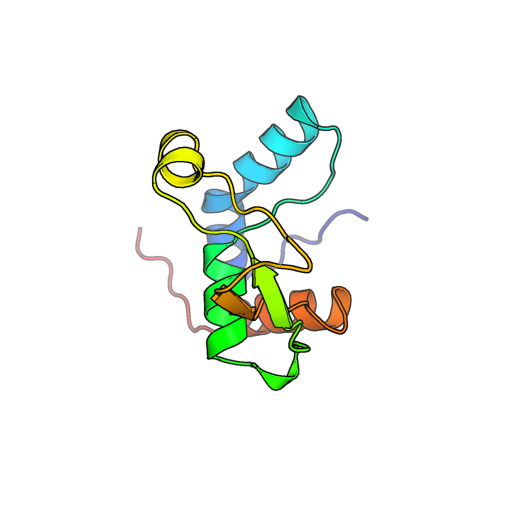.419 -4.578 6.683 1.00 95.75 84 GLN A CA 1
ATOM 664 C C . GLN A 1 84 ? 0.255 -5.592 5.765 1.00 95.75 84 GLN A C 1
ATOM 666 O O . GLN A 1 84 ? -0.041 -6.784 5.807 1.00 95.75 84 GLN A O 1
ATOM 671 N N . ALA A 1 85 ? 1.160 -5.126 4.905 1.00 95.94 85 ALA A N 1
ATOM 672 C CA . ALA A 1 85 ? 1.979 -6.035 4.113 1.00 95.94 85 ALA A CA 1
ATOM 673 C C . ALA A 1 85 ? 2.942 -6.780 5.047 1.00 95.94 85 ALA A C 1
ATOM 675 O O . ALA A 1 85 ? 3.731 -6.139 5.740 1.00 95.94 85 ALA A O 1
ATOM 676 N N . LYS A 1 86 ? 2.917 -8.118 5.016 1.00 97.19 86 LYS A N 1
ATOM 677 C CA . LYS A 1 86 ? 3.784 -8.971 5.852 1.00 97.19 86 LYS A CA 1
ATOM 678 C C . LYS A 1 86 ? 5.266 -8.723 5.584 1.00 97.19 86 LYS A C 1
ATOM 680 O O . LYS A 1 86 ? 6.089 -8.722 6.491 1.00 97.19 86 LYS A O 1
ATOM 685 N N . ASP A 1 87 ? 5.598 -8.528 4.309 1.00 96.62 87 ASP A N 1
ATOM 686 C CA . ASP A 1 87 ? 6.944 -8.224 3.842 1.00 96.62 87 ASP A CA 1
ATOM 687 C C . ASP A 1 87 ? 6.867 -7.171 2.732 1.00 96.62 87 ASP A C 1
ATOM 689 O O . ASP A 1 87 ? 6.314 -7.391 1.650 1.00 96.62 87 ASP A O 1
ATOM 693 N N . ALA A 1 88 ? 7.443 -6.000 3.000 1.00 92.12 88 ALA A N 1
ATOM 694 C CA . ALA A 1 88 ? 7.402 -4.882 2.071 1.00 92.12 88 ALA A CA 1
ATOM 695 C C . ALA A 1 88 ? 8.203 -5.139 0.779 1.00 92.12 88 ALA A C 1
ATOM 697 O O . ALA A 1 88 ? 7.874 -4.569 -0.262 1.00 92.12 88 ALA A O 1
ATOM 698 N N . ALA A 1 89 ? 9.267 -5.946 0.819 1.00 93.19 89 ALA A N 1
ATOM 699 C CA . ALA A 1 89 ? 10.054 -6.292 -0.362 1.00 93.19 89 ALA A CA 1
ATOM 700 C C . ALA A 1 89 ? 9.306 -7.284 -1.256 1.00 93.19 89 ALA A C 1
ATOM 702 O O . ALA A 1 89 ? 9.187 -7.022 -2.453 1.00 93.19 89 ALA A O 1
ATOM 703 N N . ALA A 1 90 ? 8.736 -8.342 -0.676 1.00 94.31 90 ALA A N 1
ATOM 704 C CA . ALA A 1 90 ? 7.916 -9.312 -1.400 1.00 94.31 90 ALA A CA 1
ATOM 705 C C . ALA A 1 90 ? 6.674 -8.649 -2.014 1.00 94.31 90 ALA A C 1
ATOM 707 O O . ALA A 1 90 ? 6.377 -8.855 -3.189 1.00 94.31 90 ALA A O 1
ATOM 708 N N . PHE A 1 91 ? 6.004 -7.766 -1.263 1.00 95.00 91 PHE A N 1
ATOM 709 C CA . PHE A 1 91 ? 4.895 -6.963 -1.779 1.00 95.00 91 PHE A CA 1
ATOM 710 C C . PHE A 1 91 ? 5.303 -6.130 -3.005 1.00 95.00 91 PHE A C 1
ATOM 712 O O . PHE A 1 91 ? 4.629 -6.167 -4.037 1.00 95.00 91 PHE A O 1
ATOM 719 N N . ARG A 1 92 ? 6.419 -5.388 -2.920 1.00 92.56 92 ARG A N 1
ATOM 720 C CA . ARG A 1 92 ? 6.913 -4.574 -4.046 1.00 92.56 92 ARG A CA 1
ATOM 721 C C . ARG A 1 92 ? 7.266 -5.437 -5.251 1.00 92.56 92 ARG A C 1
ATOM 723 O O . ARG A 1 92 ? 6.945 -5.048 -6.370 1.00 92.56 92 ARG A O 1
ATOM 730 N N . GLN A 1 93 ? 7.909 -6.581 -5.028 1.00 94.12 93 GLN A N 1
ATOM 731 C CA . GLN A 1 93 ? 8.250 -7.518 -6.092 1.00 94.12 93 GLN A CA 1
ATOM 732 C C . GLN A 1 93 ? 6.989 -8.013 -6.808 1.00 94.12 93 GLN A C 1
ATOM 734 O O . GLN A 1 93 ? 6.898 -7.853 -8.022 1.00 94.12 93 GLN A O 1
ATOM 739 N N . ASN A 1 94 ? 5.984 -8.486 -6.064 1.00 94.88 94 ASN A N 1
ATOM 740 C CA . ASN A 1 94 ? 4.709 -8.924 -6.633 1.00 94.88 94 ASN A CA 1
ATOM 741 C C . ASN A 1 94 ? 4.012 -7.813 -7.434 1.00 94.88 94 ASN A C 1
ATOM 743 O O . ASN A 1 94 ? 3.483 -8.058 -8.519 1.00 94.88 94 ASN A O 1
ATOM 747 N N . LEU A 1 95 ? 4.029 -6.576 -6.923 1.00 91.88 95 LEU A N 1
ATOM 748 C CA . LEU A 1 95 ? 3.442 -5.435 -7.620 1.00 91.88 95 LEU A CA 1
ATOM 749 C C . LEU A 1 95 ? 4.144 -5.188 -8.962 1.00 91.88 95 LEU A C 1
ATOM 751 O O . LEU A 1 95 ? 3.470 -5.057 -9.983 1.00 91.88 95 LEU A O 1
ATOM 755 N N . TYR A 1 96 ? 5.480 -5.146 -8.982 1.00 90.19 96 TYR A N 1
ATOM 756 C CA . TYR A 1 96 ? 6.231 -4.949 -10.223 1.00 90.19 96 TYR A CA 1
ATOM 757 C C . TYR A 1 96 ? 6.040 -6.111 -11.196 1.00 90.19 96 TYR A C 1
ATOM 759 O O . TYR A 1 96 ? 5.723 -5.870 -12.356 1.00 90.19 96 TYR A O 1
ATOM 767 N N . GLU A 1 97 ? 6.151 -7.355 -10.737 1.00 92.81 97 GLU A N 1
ATOM 768 C CA . GLU A 1 97 ? 5.944 -8.542 -11.573 1.00 92.81 97 GLU A CA 1
ATOM 769 C C . GLU A 1 97 ? 4.536 -8.573 -12.183 1.00 92.81 97 GLU A C 1
ATOM 771 O O . GLU A 1 97 ? 4.402 -8.841 -13.376 1.00 92.81 97 GLU A O 1
ATOM 776 N N . SER A 1 98 ? 3.505 -8.191 -11.419 1.00 92.31 98 SER A N 1
ATOM 777 C CA . SER A 1 98 ? 2.126 -8.075 -11.917 1.00 92.31 98 SER A CA 1
ATOM 778 C C . SER A 1 98 ? 2.008 -7.075 -13.072 1.00 92.31 98 SER A C 1
ATOM 780 O O . SER A 1 98 ? 1.344 -7.358 -14.066 1.00 92.31 98 SER A O 1
ATOM 782 N N . TRP A 1 99 ? 2.675 -5.919 -12.980 1.00 90.19 99 TRP A N 1
ATOM 783 C CA . TRP A 1 99 ? 2.713 -4.942 -14.076 1.00 90.19 99 TRP A CA 1
ATOM 784 C C . TRP A 1 99 ? 3.529 -5.440 -15.270 1.00 90.19 99 TRP A C 1
ATOM 786 O O . TRP A 1 99 ? 3.123 -5.256 -16.417 1.00 90.19 99 TRP A O 1
ATOM 796 N N . LEU A 1 100 ? 4.674 -6.071 -15.011 1.00 90.62 100 LEU A N 1
ATOM 797 C CA . LEU A 1 100 ? 5.586 -6.574 -16.037 1.00 90.62 100 LEU A CA 1
ATOM 798 C C . LEU A 1 100 ? 5.027 -7.771 -16.814 1.00 90.62 100 LEU A C 1
ATOM 800 O O . LEU A 1 100 ? 5.487 -8.020 -17.931 1.00 90.62 100 LEU A O 1
ATOM 804 N N . ALA A 1 101 ? 4.074 -8.503 -16.235 1.00 90.88 101 ALA A N 1
ATOM 805 C CA . ALA A 1 101 ? 3.379 -9.621 -16.864 1.00 90.88 101 ALA A CA 1
ATOM 806 C C . ALA A 1 101 ? 2.300 -9.184 -17.872 1.00 90.88 101 ALA A C 1
ATOM 808 O O . ALA A 1 101 ? 1.806 -10.016 -18.632 1.00 90.88 101 ALA A O 1
ATOM 809 N N . LEU A 1 102 ? 1.927 -7.899 -17.898 1.00 88.00 102 LEU A N 1
ATOM 810 C CA . LEU A 1 102 ? 0.939 -7.389 -18.845 1.00 88.00 102 LEU A CA 1
ATOM 811 C C . LEU A 1 102 ? 1.531 -7.274 -20.252 1.00 88.00 102 LEU A C 1
ATOM 813 O O . LEU A 1 102 ? 2.590 -6.671 -20.448 1.00 88.00 102 LEU A O 1
ATOM 817 N N . ASP A 1 103 ? 0.789 -7.762 -21.246 1.00 85.12 103 ASP A N 1
ATOM 818 C CA . ASP A 1 103 ? 1.053 -7.450 -22.651 1.00 85.12 103 ASP A CA 1
ATOM 819 C C . ASP A 1 103 ? 0.587 -6.018 -22.948 1.00 85.12 103 ASP A C 1
ATOM 821 O O . ASP A 1 103 ? -0.552 -5.752 -23.342 1.00 85.12 103 ASP A O 1
ATOM 825 N N . PHE A 1 104 ? 1.458 -5.062 -22.630 1.00 81.56 104 PHE A N 1
ATOM 826 C CA . PHE A 1 104 ? 1.166 -3.643 -22.741 1.00 81.56 104 PHE A CA 1
ATOM 827 C C . PHE A 1 104 ? 1.738 -3.067 -24.035 1.00 81.56 104 PHE A C 1
ATOM 829 O O . PHE A 1 104 ? 2.926 -2.743 -24.130 1.00 81.56 104 PHE A O 1
ATOM 836 N N . ALA A 1 105 ? 0.864 -2.863 -25.017 1.00 75.12 105 ALA A N 1
ATOM 837 C CA . ALA A 1 105 ? 1.168 -2.054 -26.187 1.00 75.12 105 ALA A CA 1
ATOM 838 C C . ALA A 1 105 ? 0.868 -0.576 -25.891 1.00 75.12 105 ALA A C 1
ATOM 840 O O . ALA A 1 105 ? -0.262 -0.211 -25.558 1.00 75.12 105 ALA A O 1
ATOM 841 N N . VAL A 1 106 ? 1.871 0.293 -26.039 1.00 65.31 106 VAL A N 1
ATOM 842 C CA . VAL A 1 106 ? 1.668 1.746 -25.951 1.00 65.31 106 VAL A CA 1
ATOM 843 C C . VAL A 1 106 ? 0.829 2.172 -27.153 1.00 65.31 106 VAL A C 1
ATOM 845 O O . VAL A 1 106 ? 1.294 2.103 -28.287 1.00 65.31 106 VAL A O 1
ATOM 848 N N . LYS A 1 107 ? -0.411 2.600 -26.912 1.00 62.47 107 LYS A N 1
ATOM 849 C CA . LYS A 1 107 ? -1.171 3.385 -27.889 1.00 62.47 107 LYS A CA 1
ATOM 850 C C . LYS A 1 107 ? -0.839 4.856 -27.647 1.00 62.47 107 LYS A C 1
ATOM 852 O O . LYS A 1 107 ? -0.992 5.325 -26.517 1.00 62.47 107 LYS A O 1
ATOM 857 N N . GLU A 1 108 ? -0.287 5.503 -28.671 1.00 55.38 108 GLU A N 1
ATOM 858 C CA . GLU A 1 108 ? 0.043 6.937 -28.679 1.00 55.38 108 GLU A CA 1
ATOM 859 C C . GLU A 1 108 ? -1.203 7.818 -28.566 1.00 55.38 108 GLU A C 1
ATOM 861 O O . GLU A 1 108 ? -2.247 7.454 -29.158 1.00 55.38 108 GLU A O 1
#

Foldseek 3Di:
DPPPQPPDPLSVVCCVVCVVQQVVCCVPPVDNDHDDVVLVVVCCVVPVVQKDWDWFAWADDPVCVVVVDTGGDPPHPDIDTPIDGPDPVVSVVVSVVVSVPDPDDDDD

Radius of gyration: 17.98 Å; chains: 1; bounding box: 42×32×52 Å

Secondary structure (DSSP, 8-state):
--------HHHHHHHHHHHHHHHHHHHHH--S----HHHHHHHHHH-GGGEE--EEEEE--HHHHHHT--EE-TT-SEEEE--EES-HHHHHHHHHHHHHTS------